Protein AF-A0A7R9Z4R5-F1 (afdb_monomer)

Organism: NCBI:txid2749911

Foldseek 3Di:
DDDDDDDDPPPPPPVPVVVVLLVVLVVLVQQLLQLLQLDLPSLVSNVVSLVVAADQLAWEQDPPRDTDGSVRVSVCCNPPANNQRKHKDWPDWDQDPVRKIKTWIFIDGVPDPTDIWIWIFDADPVGHTRYIYTDPPPPPPD

Mean predicted aligned error: 9.09 Å

Solvent-accessible surface area (backbone atoms only — not comparable to full-atom values): 8148 Å² total; per-residue (Å²): 141,85,86,83,87,84,84,78,83,77,77,80,78,65,70,69,58,54,59,52,54,51,52,50,51,56,47,52,52,52,59,42,43,54,29,35,64,37,44,90,68,26,57,69,57,31,52,59,40,43,69,68,44,44,32,86,79,19,35,35,45,42,90,91,76,44,78,37,42,44,73,59,46,54,49,47,43,46,70,61,34,41,71,53,29,21,29,46,42,81,75,46,77,44,82,51,98,80,78,30,37,40,37,31,35,37,37,29,42,80,94,54,96,50,50,80,48,40,36,39,36,36,59,42,98,89,68,23,36,32,35,38,36,67,53,72,84,68,75,85,72,127

Secondary structure (DSSP, 8-state):
-------------THHHHHHHHHHHHHHHHHHHTT-BS-TTHHHHHHHHHHHHEEEEEEEEETTTEEEEHHHHHHHIIIIIGGGT-EEEEEEEEE-TTS-EEEEEEEE-TTS--EEEEEEEEE-TTSSEEEEEE--------

pLDDT: mean 84.25, std 19.23, range [33.25, 98.25]

Radius of gyration: 19.99 Å; Cα contacts (8 Å, |Δi|>4): 211; chains: 1; bounding box: 41×31×79 Å

Sequence (142 aa):
PAYINVSSSTKVSNTSVESSAEQIRAKQITEYLATLDGSPDAFEKYEVQAYRLLHPDLVVESEGGKEIRLDAFITLVRENYIANGCIAEVQAIQHNQDDTITVTIKNYLPGEEGDVTRQLIHFADDGRIVRVEGEDTSNKHK

Structure (mmCIF, N/CA/C/O backbone):
data_AF-A0A7R9Z4R5-F1
#
_entry.id   AF-A0A7R9Z4R5-F1
#
loop_
_atom_site.group_PDB
_atom_site.id
_atom_site.type_symbol
_atom_site.label_atom_id
_atom_site.label_alt_id
_atom_site.label_comp_id
_atom_site.label_asym_id
_atom_site.label_entity_id
_atom_site.label_seq_id
_atom_site.pdbx_PDB_ins_code
_atom_site.Cartn_x
_atom_site.Cartn_y
_atom_site.Cartn_z
_atom_site.occupancy
_atom_site.B_iso_or_equiv
_atom_site.auth_seq_id
_atom_site.auth_comp_id
_atom_site.auth_asym_id
_atom_site.auth_atom_id
_atom_site.pdbx_PDB_model_num
ATOM 1 N N . PRO A 1 1 ? -24.268 17.119 61.632 1.00 44.44 1 PRO A N 1
ATOM 2 C CA . PRO A 1 1 ? -24.405 16.301 60.404 1.00 44.44 1 PRO A CA 1
ATOM 3 C C . PRO A 1 1 ? -23.874 17.066 59.182 1.00 44.44 1 PRO A C 1
ATOM 5 O O . PRO A 1 1 ? -24.503 18.020 58.738 1.00 44.44 1 PRO A O 1
ATOM 8 N N . ALA A 1 2 ? -22.684 16.699 58.704 1.00 37.28 2 ALA A N 1
ATOM 9 C CA . ALA A 1 2 ? -22.090 17.264 57.495 1.00 37.28 2 ALA A CA 1
ATOM 10 C C . ALA A 1 2 ? -22.431 16.360 56.301 1.00 37.28 2 ALA A C 1
ATOM 12 O O . ALA A 1 2 ? -22.153 15.163 56.341 1.00 37.28 2 ALA A O 1
ATOM 13 N N . TYR A 1 3 ? -23.059 16.923 55.269 1.00 40.47 3 TYR A N 1
ATOM 14 C CA . TYR A 1 3 ? -23.284 16.249 53.992 1.00 40.47 3 TYR A CA 1
ATOM 15 C C . TYR A 1 3 ? -22.032 16.406 53.128 1.00 40.47 3 TYR A C 1
ATOM 17 O O . TYR A 1 3 ? -21.650 17.527 52.798 1.00 40.47 3 TYR A O 1
ATOM 25 N N . ILE A 1 4 ? -21.404 15.292 52.752 1.00 41.41 4 ILE A N 1
ATOM 26 C CA . ILE A 1 4 ? -20.372 15.271 51.714 1.00 41.41 4 ILE A CA 1
ATOM 27 C C . ILE A 1 4 ? -21.075 14.931 50.401 1.00 41.41 4 ILE A C 1
ATOM 29 O O . ILE A 1 4 ? -21.569 13.821 50.222 1.00 41.41 4 ILE A O 1
ATOM 33 N N . ASN A 1 5 ? -21.141 15.907 49.498 1.00 43.41 5 ASN A N 1
ATOM 34 C CA . ASN A 1 5 ? -21.508 15.685 48.107 1.00 43.41 5 ASN A CA 1
ATOM 35 C C . ASN A 1 5 ? -20.235 15.302 47.343 1.00 43.41 5 ASN A C 1
ATOM 37 O O . ASN A 1 5 ? -19.365 16.144 47.130 1.00 43.41 5 ASN A O 1
ATOM 41 N N . VAL A 1 6 ? -20.116 14.032 46.962 1.00 41.12 6 VAL A N 1
ATOM 42 C CA . VAL A 1 6 ? -19.106 13.553 46.011 1.00 41.12 6 VAL A CA 1
ATOM 43 C C . VAL A 1 6 ? -19.838 13.078 44.766 1.00 41.12 6 VAL A C 1
ATOM 45 O O . VAL A 1 6 ? -20.276 11.938 44.668 1.00 41.12 6 VAL A O 1
ATOM 48 N N . SER A 1 7 ? -19.986 13.986 43.809 1.00 50.41 7 SER A N 1
ATOM 49 C CA . SER A 1 7 ? -20.208 13.650 42.407 1.00 50.41 7 SER A CA 1
ATOM 50 C C . SER A 1 7 ? -19.071 14.270 41.613 1.00 50.41 7 SER A C 1
ATOM 52 O O . SER A 1 7 ? -19.137 15.417 41.183 1.00 50.41 7 SER A O 1
ATOM 54 N N . SER A 1 8 ? -17.997 13.504 41.457 1.00 41.44 8 SER A N 1
ATOM 55 C CA . SER A 1 8 ? -16.948 13.789 40.485 1.00 41.44 8 SER A CA 1
ATOM 56 C C . SER A 1 8 ? -17.019 12.705 39.418 1.00 41.44 8 SER A C 1
ATOM 58 O O . SER A 1 8 ? -16.317 11.702 39.479 1.00 41.44 8 SER A O 1
ATOM 60 N N . SER A 1 9 ? -17.912 12.892 38.444 1.00 47.59 9 SER A N 1
ATOM 61 C CA . SER A 1 9 ? -17.791 12.211 37.156 1.00 47.59 9 SER A CA 1
ATOM 62 C C . SER A 1 9 ? -16.620 12.842 36.418 1.00 47.59 9 SER A C 1
ATOM 64 O O . SER A 1 9 ? -16.772 13.839 35.713 1.00 47.59 9 SER A O 1
ATOM 66 N N . THR A 1 10 ? -15.433 12.277 36.605 1.00 43.34 10 THR A N 1
ATOM 67 C CA . THR A 1 10 ? -14.283 12.587 35.762 1.00 43.34 10 THR A CA 1
ATOM 68 C C . THR A 1 10 ? -14.560 11.997 34.385 1.00 43.34 10 THR A C 1
ATOM 70 O O . THR A 1 10 ? -14.417 10.798 34.160 1.00 43.34 10 THR A O 1
ATOM 73 N N . LYS A 1 11 ? -15.014 12.846 33.463 1.00 44.62 11 LYS A N 1
ATOM 74 C CA . LYS A 1 11 ? -15.038 12.547 32.035 1.00 44.62 11 LYS A CA 1
ATOM 75 C C . LYS A 1 11 ? -13.573 12.503 31.592 1.00 44.62 11 LYS A C 1
ATOM 77 O O . LYS A 1 11 ? -12.948 13.546 31.428 1.00 44.62 11 LYS A O 1
ATOM 82 N N . VAL A 1 12 ? -12.995 11.306 31.526 1.00 45.56 12 VAL A N 1
ATOM 83 C CA . VAL A 1 12 ? -11.642 11.116 30.995 1.00 45.56 12 VAL A CA 1
ATOM 84 C C . VAL A 1 12 ? -11.720 11.399 29.499 1.00 45.56 12 VAL A C 1
ATOM 86 O O . VAL A 1 12 ? -12.383 10.682 28.755 1.00 45.56 12 VAL A O 1
ATOM 89 N N . SER A 1 13 ? -11.120 12.507 29.076 1.00 44.69 13 SER A N 1
ATOM 90 C CA . SER A 1 13 ? -11.002 12.873 27.669 1.00 44.69 13 SER A CA 1
ATOM 91 C C . SER A 1 13 ? -10.063 11.884 26.968 1.00 44.69 13 SER A C 1
ATOM 93 O O . SER A 1 13 ? -8.858 11.906 27.204 1.00 44.69 13 SER A O 1
ATOM 95 N N . ASN A 1 14 ? -10.616 11.031 26.101 1.00 49.50 14 ASN A N 1
ATOM 96 C CA . ASN A 1 14 ? -9.900 10.020 25.303 1.00 49.50 14 ASN A CA 1
ATOM 97 C C . ASN A 1 14 ? -8.993 10.595 24.192 1.00 49.50 14 ASN A C 1
ATOM 99 O O . ASN A 1 14 ? -8.277 9.856 23.524 1.00 49.50 14 ASN A O 1
ATOM 103 N N . THR A 1 15 ? -8.967 11.916 24.024 1.00 50.03 15 THR A N 1
ATOM 104 C CA . THR A 1 15 ? -8.377 12.613 22.870 1.00 50.03 15 THR A CA 1
ATOM 105 C C . THR A 1 15 ? -6.854 12.439 22.724 1.00 50.03 15 THR A C 1
ATOM 107 O O . THR A 1 15 ? -6.308 12.652 21.647 1.00 50.03 15 THR A O 1
ATOM 110 N N . SER A 1 16 ? -6.130 12.067 23.787 1.00 50.59 16 SER A N 1
ATOM 111 C CA . SER A 1 16 ? -4.664 11.886 23.726 1.00 50.59 16 SER A CA 1
ATOM 112 C C . SER A 1 16 ? -4.216 10.539 23.152 1.00 50.59 16 SER A C 1
ATOM 114 O O . SER A 1 16 ? -3.122 10.461 22.601 1.00 50.59 16 SER A O 1
ATOM 116 N N . VAL A 1 17 ? -5.024 9.481 23.274 1.00 57.16 17 VAL A N 1
ATOM 117 C CA . VAL A 1 17 ? -4.635 8.135 22.815 1.00 57.16 17 VAL A CA 1
ATOM 118 C C . VAL A 1 17 ? -4.914 7.973 21.321 1.00 57.16 17 VAL A C 1
ATOM 120 O O . VAL A 1 17 ? -4.047 7.483 20.598 1.00 57.16 17 VAL A O 1
ATOM 123 N N . GLU A 1 18 ? -6.061 8.471 20.852 1.00 58.41 18 GLU A N 1
ATOM 124 C CA . GLU A 1 18 ? -6.458 8.492 19.433 1.00 58.41 18 GLU A CA 1
ATOM 125 C C . GLU A 1 18 ? -5.390 9.179 18.565 1.00 58.41 18 GLU A C 1
ATOM 127 O O . GLU A 1 18 ? -4.837 8.548 17.668 1.00 58.41 18 GLU A O 1
ATOM 132 N N . SER A 1 19 ? -4.956 10.385 18.952 1.00 65.31 19 SER A N 1
ATOM 133 C CA . SER A 1 19 ? -3.884 11.140 18.275 1.00 65.31 19 SER A CA 1
ATOM 134 C C . SER A 1 19 ? -2.570 10.353 18.128 1.00 65.31 19 SER A C 1
ATOM 136 O O . SER A 1 19 ? -1.875 10.468 17.117 1.00 65.31 19 SER A O 1
ATOM 138 N N . SER A 1 20 ? -2.219 9.520 19.114 1.00 79.50 20 SER A N 1
ATOM 139 C CA . SER A 1 20 ? -0.999 8.704 19.055 1.00 79.50 20 SER A CA 1
ATOM 140 C C . SER A 1 20 ? -1.136 7.483 18.144 1.00 79.50 20 SER A C 1
ATOM 142 O O . SER A 1 20 ? -0.212 7.177 17.391 1.00 79.50 20 SER A O 1
ATOM 144 N N . ALA A 1 21 ? -2.286 6.807 18.171 1.00 81.06 21 ALA A N 1
ATOM 145 C CA . ALA A 1 21 ? -2.557 5.651 17.325 1.00 81.06 21 ALA A CA 1
ATOM 146 C C . ALA A 1 21 ? -2.657 6.059 15.848 1.00 81.06 21 ALA A C 1
ATOM 148 O O . ALA A 1 21 ? -2.095 5.392 14.981 1.00 81.06 21 ALA A O 1
ATOM 149 N N . GLU A 1 22 ? -3.301 7.193 15.575 1.00 84.38 22 GLU A N 1
ATOM 150 C CA . GLU A 1 22 ? -3.390 7.805 14.250 1.00 84.38 22 GLU A CA 1
ATOM 151 C C . GLU A 1 22 ? -2.003 8.101 13.668 1.00 84.38 22 GLU A C 1
ATOM 153 O O . GLU A 1 22 ? -1.680 7.649 12.568 1.00 84.38 22 GLU A O 1
ATOM 158 N N . GLN A 1 23 ? -1.135 8.763 14.441 1.00 86.81 23 GLN A N 1
ATOM 159 C CA . GLN A 1 23 ? 0.241 9.053 14.026 1.00 86.81 23 GLN A CA 1
ATOM 160 C C . GLN A 1 23 ? 1.059 7.781 13.773 1.00 86.81 23 GLN A C 1
ATOM 162 O O . GLN A 1 23 ? 1.840 7.728 12.821 1.00 86.81 23 GLN A O 1
ATOM 167 N N . ILE A 1 24 ? 0.882 6.746 14.602 1.00 90.00 24 ILE A N 1
ATOM 168 C CA . ILE A 1 24 ? 1.547 5.451 14.412 1.00 90.00 24 ILE A CA 1
ATOM 169 C C . ILE A 1 24 ? 1.089 4.804 13.102 1.00 90.00 24 ILE A C 1
ATOM 171 O O . ILE A 1 24 ? 1.941 4.395 12.314 1.00 90.00 24 ILE A O 1
ATOM 175 N N . ARG A 1 25 ? -0.223 4.760 12.834 1.00 90.44 25 ARG A N 1
ATOM 176 C CA . ARG A 1 25 ? -0.776 4.184 11.597 1.00 90.44 25 ARG A CA 1
ATOM 177 C C . ARG A 1 25 ? -0.287 4.938 10.362 1.00 90.44 25 ARG A C 1
ATOM 179 O O . ARG A 1 25 ? 0.210 4.316 9.427 1.00 90.44 25 ARG A O 1
ATOM 186 N N . ALA A 1 26 ? -0.347 6.270 10.377 1.00 91.88 26 ALA A N 1
ATOM 187 C CA . ALA A 1 26 ? 0.129 7.105 9.274 1.00 91.88 26 ALA A CA 1
ATOM 188 C C . ALA A 1 26 ? 1.622 6.883 8.985 1.00 91.88 26 ALA A C 1
ATOM 190 O O . ALA A 1 26 ? 2.032 6.745 7.828 1.00 91.88 26 ALA A O 1
ATOM 191 N N . 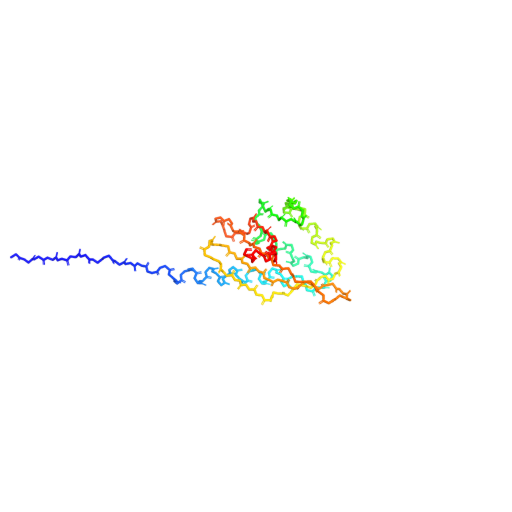LYS A 1 27 ? 2.439 6.781 10.040 1.00 93.31 27 LYS A N 1
ATOM 192 C CA . LYS A 1 27 ? 3.862 6.466 9.917 1.00 93.31 27 LYS A CA 1
ATOM 193 C C . LYS A 1 27 ? 4.086 5.072 9.327 1.00 93.31 27 LYS A C 1
ATOM 195 O O . LYS A 1 27 ? 4.881 4.943 8.405 1.00 93.31 27 LYS A O 1
ATOM 200 N N . GLN A 1 28 ? 3.378 4.053 9.813 1.00 93.94 28 GLN A N 1
ATOM 201 C CA . GLN A 1 2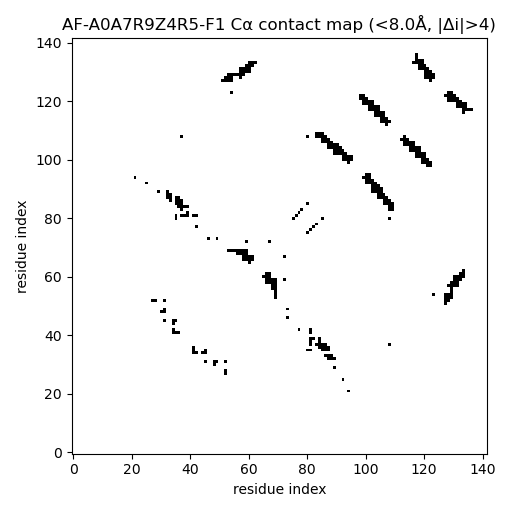8 ? 3.504 2.679 9.312 1.00 93.94 28 GLN A CA 1
ATOM 202 C C . GLN A 1 28 ? 3.121 2.564 7.834 1.00 93.94 28 GLN A C 1
ATOM 204 O O . GLN A 1 28 ? 3.831 1.917 7.072 1.00 93.94 28 GLN A O 1
ATOM 209 N N . ILE A 1 29 ? 2.038 3.226 7.420 1.00 95.75 29 ILE A N 1
ATOM 210 C CA . ILE A 1 29 ? 1.619 3.298 6.014 1.00 95.75 29 ILE A CA 1
ATOM 211 C C . ILE A 1 29 ? 2.703 3.967 5.164 1.00 95.75 29 ILE A C 1
ATOM 213 O O . ILE A 1 29 ? 3.047 3.464 4.098 1.00 95.75 29 ILE A O 1
ATOM 217 N N . THR A 1 30 ? 3.268 5.076 5.645 1.00 95.56 30 THR A N 1
ATOM 218 C CA . THR A 1 30 ? 4.335 5.795 4.935 1.00 95.56 30 THR A CA 1
ATOM 219 C C . THR A 1 30 ? 5.588 4.932 4.787 1.00 95.56 30 THR A C 1
ATOM 221 O O . THR A 1 30 ? 6.145 4.851 3.698 1.00 95.56 30 THR A O 1
ATOM 224 N N . GLU A 1 31 ? 6.016 4.251 5.854 1.00 94.81 31 GLU A N 1
ATOM 225 C CA . GLU A 1 31 ? 7.164 3.333 5.833 1.00 94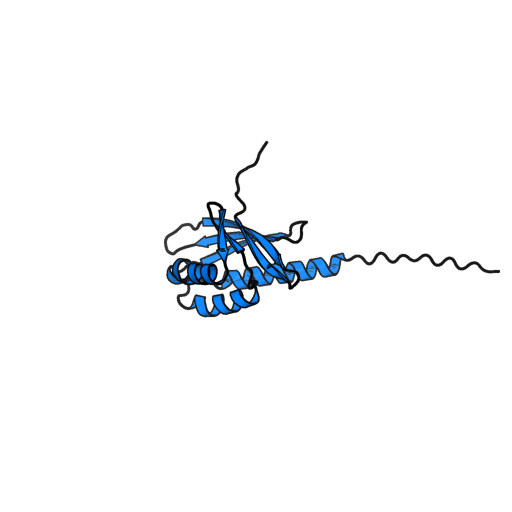.81 31 GLU A CA 1
ATOM 226 C C . GLU A 1 31 ? 6.933 2.140 4.898 1.00 94.81 31 GLU A C 1
ATOM 228 O O . GLU A 1 31 ? 7.850 1.734 4.189 1.00 94.81 31 GLU A O 1
ATOM 233 N N . TYR A 1 32 ? 5.714 1.597 4.874 1.00 96.38 32 TYR A N 1
ATOM 234 C CA . TYR A 1 32 ? 5.322 0.526 3.964 1.00 96.38 32 TYR A CA 1
ATOM 235 C C . TYR A 1 32 ? 5.375 0.977 2.498 1.00 96.38 32 TYR A C 1
ATOM 237 O O . TYR A 1 32 ? 6.027 0.322 1.688 1.00 96.38 32 TYR A O 1
ATOM 245 N N . LEU A 1 33 ? 4.765 2.114 2.152 1.00 96.38 33 LEU A N 1
ATOM 246 C CA . LEU A 1 33 ? 4.759 2.621 0.775 1.00 96.38 33 LEU A CA 1
ATOM 247 C C . LEU A 1 33 ? 6.148 3.062 0.305 1.00 96.38 33 LEU A C 1
ATOM 249 O O . LEU A 1 33 ? 6.488 2.848 -0.852 1.00 96.38 33 LEU A O 1
ATOM 253 N N . ALA A 1 34 ? 6.988 3.574 1.209 1.00 95.81 34 ALA A N 1
ATOM 254 C CA . ALA A 1 34 ? 8.372 3.939 0.909 1.00 95.81 34 ALA A CA 1
ATOM 255 C C . ALA A 1 34 ? 9.261 2.744 0.515 1.00 95.81 34 ALA A C 1
ATOM 257 O O . ALA A 1 34 ? 10.374 2.953 0.040 1.00 95.81 34 ALA A O 1
ATOM 258 N N . THR A 1 35 ? 8.804 1.499 0.702 1.00 96.81 35 THR A N 1
ATOM 259 C CA . THR A 1 35 ? 9.516 0.323 0.175 1.00 96.81 35 THR A CA 1
ATOM 260 C C . THR A 1 35 ? 9.405 0.195 -1.344 1.00 96.81 35 THR A C 1
ATOM 262 O O . THR A 1 35 ? 10.246 -0.460 -1.949 1.00 96.81 35 THR A O 1
ATOM 265 N N . LEU A 1 36 ? 8.412 0.838 -1.968 1.00 96.00 36 LEU A N 1
ATOM 266 C CA . LEU A 1 36 ? 8.303 0.981 -3.418 1.00 96.00 36 LEU A CA 1
ATOM 267 C C . LEU A 1 36 ? 9.118 2.209 -3.844 1.00 96.00 36 LEU A C 1
ATOM 269 O O . LEU A 1 36 ? 8.573 3.289 -4.057 1.00 96.00 36 LEU A O 1
ATOM 273 N N . ASP A 1 37 ? 10.439 2.055 -3.905 1.00 94.94 37 ASP A N 1
ATOM 274 C CA . ASP A 1 37 ? 11.411 3.127 -4.178 1.00 94.94 37 ASP A CA 1
ATOM 275 C C . ASP A 1 37 ? 12.035 3.045 -5.586 1.00 94.94 37 ASP A C 1
ATOM 277 O O . ASP A 1 37 ? 12.991 3.758 -5.898 1.00 94.94 37 ASP A O 1
ATOM 281 N N . GLY A 1 38 ? 11.505 2.169 -6.443 1.00 93.94 38 GLY A N 1
ATOM 282 C CA . GLY A 1 38 ? 12.018 1.905 -7.787 1.00 93.94 38 GLY A CA 1
ATOM 283 C C . GLY A 1 38 ? 13.283 1.041 -7.834 1.00 93.94 38 GLY A C 1
ATOM 284 O O . GLY A 1 38 ? 13.795 0.780 -8.925 1.00 93.94 38 GLY A O 1
ATOM 285 N N . SER A 1 39 ? 13.798 0.579 -6.689 1.00 94.19 39 SER A N 1
ATOM 286 C CA . SER A 1 39 ? 14.965 -0.304 -6.645 1.00 94.19 39 SER A CA 1
ATOM 287 C C . SER A 1 39 ? 14.614 -1.751 -7.036 1.00 94.19 39 SER A C 1
ATOM 289 O O . SER A 1 39 ? 13.520 -2.240 -6.739 1.00 94.19 39 SER A O 1
ATOM 291 N N . PRO A 1 40 ? 15.535 -2.488 -7.687 1.00 89.25 40 PRO A N 1
ATOM 292 C CA . PRO A 1 40 ? 15.304 -3.884 -8.071 1.00 89.25 40 PRO A CA 1
ATOM 293 C C . PRO A 1 40 ? 15.247 -4.845 -6.869 1.00 89.25 40 PRO A C 1
ATOM 295 O O . PRO A 1 40 ? 14.716 -5.947 -6.992 1.00 89.25 40 PRO A O 1
ATOM 298 N N . ASP A 1 41 ? 15.786 -4.447 -5.714 1.00 91.19 41 ASP A N 1
ATOM 299 C CA . ASP A 1 41 ? 15.775 -5.188 -4.445 1.00 91.19 41 ASP A CA 1
ATOM 300 C C . ASP A 1 41 ? 14.623 -4.781 -3.506 1.00 91.19 41 ASP A C 1
ATOM 302 O O . ASP A 1 41 ? 14.513 -5.310 -2.398 1.00 91.19 41 ASP A O 1
ATOM 306 N N . ALA A 1 42 ? 13.727 -3.887 -3.940 1.00 93.88 42 ALA A N 1
ATOM 307 C CA . ALA A 1 42 ? 12.603 -3.389 -3.145 1.00 93.88 42 ALA A CA 1
ATOM 308 C C . ALA A 1 42 ? 11.726 -4.501 -2.541 1.00 93.88 42 ALA A C 1
ATOM 310 O O . ALA A 1 42 ? 11.184 -4.330 -1.448 1.00 93.88 42 ALA A O 1
ATOM 311 N N . PHE A 1 43 ? 11.612 -5.659 -3.207 1.00 95.44 43 PHE A N 1
ATOM 312 C CA . PHE A 1 43 ? 10.720 -6.735 -2.766 1.00 95.44 43 PHE A CA 1
ATOM 313 C C . PHE A 1 43 ? 11.069 -7.297 -1.385 1.00 95.44 43 PHE A C 1
ATOM 315 O O . PHE A 1 43 ? 10.158 -7.552 -0.605 1.00 95.44 43 PHE A O 1
ATOM 322 N N . GLU A 1 44 ? 12.352 -7.429 -1.036 1.00 94.06 44 GLU A N 1
ATOM 323 C CA . GLU A 1 44 ? 12.748 -7.957 0.279 1.00 94.06 44 GLU A CA 1
ATOM 324 C C . GLU A 1 44 ? 12.280 -7.032 1.416 1.00 94.06 44 GLU A C 1
ATOM 326 O O . GLU A 1 44 ? 11.768 -7.485 2.440 1.00 94.06 44 GLU A O 1
ATOM 331 N N . LYS A 1 45 ? 12.383 -5.712 1.212 1.00 94.62 45 LYS A N 1
ATOM 332 C CA . LYS A 1 45 ? 11.913 -4.701 2.173 1.00 94.62 45 LYS A CA 1
ATOM 333 C C . LYS A 1 45 ? 10.386 -4.647 2.204 1.00 94.62 45 LYS A C 1
ATOM 335 O O . LYS A 1 45 ? 9.796 -4.585 3.285 1.00 94.62 45 LYS A O 1
ATOM 340 N N . TYR A 1 46 ?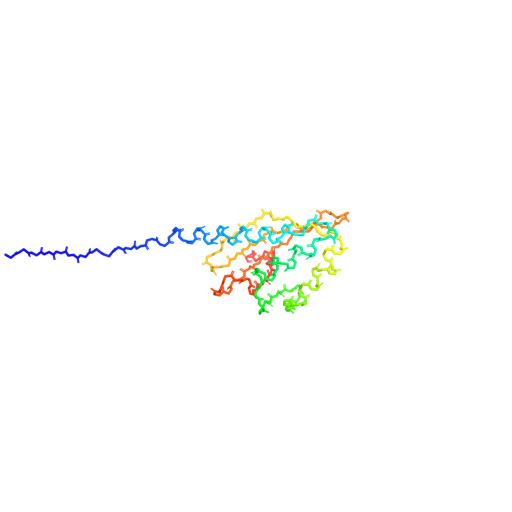 9.764 -4.678 1.026 1.00 96.44 46 TYR A N 1
ATOM 341 C CA . TYR A 1 46 ? 8.316 -4.637 0.858 1.00 96.44 46 TYR A CA 1
ATOM 342 C C . TYR A 1 46 ? 7.644 -5.818 1.553 1.00 96.44 46 TYR A C 1
ATOM 344 O O . TYR A 1 46 ? 6.746 -5.610 2.361 1.00 96.44 46 TYR A O 1
ATOM 352 N N . GLU A 1 47 ? 8.100 -7.045 1.297 1.00 95.62 47 GLU A N 1
ATOM 353 C CA . GLU A 1 47 ? 7.482 -8.265 1.817 1.00 95.62 47 GLU A CA 1
ATOM 354 C C . GLU A 1 47 ? 7.447 -8.270 3.354 1.00 95.62 47 GLU A C 1
ATOM 356 O O . GLU A 1 47 ? 6.406 -8.534 3.960 1.00 95.62 47 GLU A O 1
ATOM 361 N N . VAL A 1 48 ? 8.550 -7.873 3.997 1.00 94.94 48 VAL A N 1
ATOM 362 C CA . VAL A 1 48 ? 8.637 -7.773 5.462 1.00 94.94 48 VAL A CA 1
ATOM 363 C C . VAL A 1 48 ? 7.648 -6.747 6.023 1.00 94.94 48 VAL A C 1
ATOM 365 O O . VAL A 1 48 ? 6.980 -7.019 7.025 1.00 94.94 48 VAL A O 1
ATOM 368 N N . GLN A 1 49 ? 7.528 -5.571 5.397 1.00 95.06 49 GLN A N 1
ATOM 369 C CA . GLN A 1 49 ? 6.565 -4.556 5.842 1.00 95.06 49 GLN A CA 1
ATOM 370 C C . GLN A 1 49 ? 5.122 -4.976 5.551 1.00 95.06 49 GLN A C 1
ATOM 372 O O . GLN A 1 49 ? 4.241 -4.751 6.381 1.00 95.06 49 GLN A O 1
ATOM 377 N N . ALA A 1 50 ? 4.885 -5.637 4.420 1.00 95.56 50 ALA A N 1
ATOM 378 C CA . ALA A 1 50 ? 3.573 -6.109 4.018 1.00 95.56 50 ALA A CA 1
ATOM 379 C C . ALA A 1 50 ? 3.025 -7.129 5.024 1.00 95.56 50 ALA A C 1
ATOM 381 O O . ALA A 1 50 ? 1.939 -6.926 5.553 1.00 95.56 50 ALA A O 1
ATOM 382 N N . TYR A 1 51 ? 3.786 -8.161 5.399 1.00 95.38 51 TYR A N 1
ATOM 383 C CA . TYR A 1 51 ? 3.321 -9.143 6.394 1.00 95.3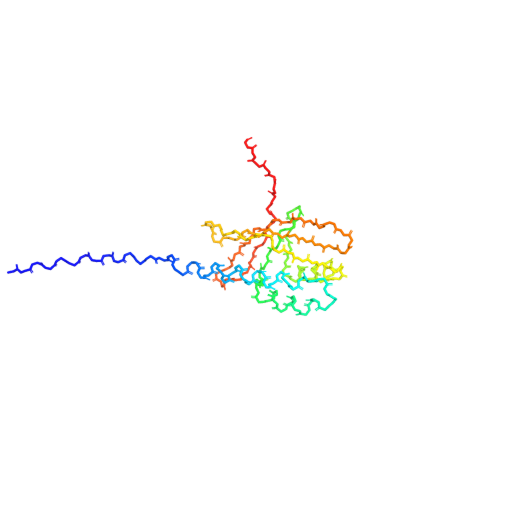8 51 TYR A CA 1
ATOM 384 C C . TYR A 1 51 ? 3.185 -8.581 7.814 1.00 95.38 51 TYR A C 1
ATOM 386 O O . TYR A 1 51 ? 2.487 -9.159 8.651 1.00 95.38 51 TYR A O 1
ATOM 394 N N . ARG A 1 52 ? 3.838 -7.452 8.104 1.00 94.81 52 ARG A N 1
ATOM 395 C CA . ARG A 1 52 ? 3.665 -6.735 9.369 1.00 94.81 52 ARG A CA 1
ATOM 396 C C . ARG A 1 52 ? 2.375 -5.913 9.389 1.00 94.81 52 ARG A C 1
ATOM 398 O O . ARG A 1 52 ? 1.716 -5.866 10.426 1.00 94.81 52 ARG A O 1
ATOM 405 N N . LEU A 1 53 ? 2.057 -5.236 8.288 1.00 96.75 53 LEU A N 1
ATOM 406 C CA . LEU A 1 53 ? 0.982 -4.244 8.224 1.00 96.75 53 LEU A CA 1
ATOM 407 C C . LEU A 1 53 ? -0.342 -4.817 7.700 1.00 96.75 53 LEU A C 1
ATOM 409 O O . LEU A 1 53 ? -1.404 -4.350 8.103 1.00 96.75 53 LEU A O 1
ATOM 413 N N . LEU A 1 54 ? -0.291 -5.816 6.822 1.00 97.94 54 LEU A N 1
ATOM 414 C CA . LEU A 1 54 ? -1.453 -6.410 6.171 1.00 97.94 54 LEU A CA 1
ATOM 415 C C . LEU A 1 54 ? -1.957 -7.626 6.959 1.00 97.94 54 LEU A C 1
ATOM 417 O O . LEU A 1 54 ? -1.189 -8.485 7.398 1.00 97.94 54 LEU A O 1
ATOM 421 N N . HIS A 1 55 ? -3.270 -7.699 7.149 1.00 98.19 55 HIS A N 1
ATOM 422 C CA . HIS A 1 55 ? -3.931 -8.817 7.809 1.00 98.19 55 HIS A CA 1
ATOM 423 C C . HIS A 1 55 ? -3.971 -10.047 6.871 1.00 98.19 55 HIS A C 1
ATOM 425 O O . HIS A 1 55 ? -4.136 -9.874 5.664 1.00 98.19 55 HIS A O 1
ATOM 431 N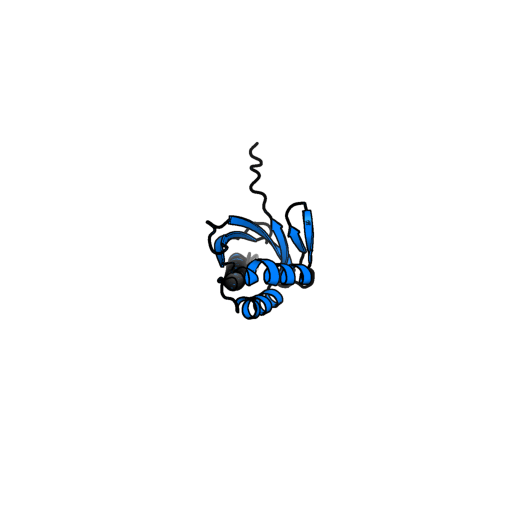 N . PRO A 1 56 ? -3.886 -11.295 7.375 1.00 97.44 56 PRO A N 1
ATOM 432 C CA . PRO A 1 56 ? -4.017 -12.504 6.551 1.00 97.44 56 PRO A CA 1
ATOM 433 C C . PRO A 1 56 ? -5.318 -12.563 5.739 1.00 97.44 56 PRO A C 1
ATOM 435 O O . PRO A 1 56 ? -5.329 -13.051 4.613 1.00 97.44 56 PRO A O 1
ATOM 438 N N . ASP A 1 57 ? -6.396 -12.001 6.290 1.00 97.75 57 ASP A N 1
ATOM 439 C CA . ASP A 1 57 ? -7.707 -11.913 5.631 1.00 97.75 57 ASP A CA 1
ATOM 440 C C . ASP A 1 57 ? -7.861 -10.689 4.712 1.00 97.75 57 ASP A C 1
ATOM 442 O O . ASP A 1 57 ? -8.987 -10.360 4.336 1.00 97.75 57 ASP A O 1
ATOM 446 N N . LEU A 1 58 ? -6.760 -10.011 4.356 1.00 98.25 58 LEU A N 1
ATOM 447 C CA . LEU A 1 58 ? -6.777 -8.818 3.509 1.00 98.25 58 LEU A CA 1
ATOM 448 C C . LEU A 1 58 ? -7.644 -9.015 2.261 1.00 98.25 58 LEU A C 1
ATOM 450 O O . LEU A 1 58 ? -7.513 -10.005 1.532 1.00 98.25 58 LEU A O 1
ATOM 454 N N . VAL A 1 59 ? -8.459 -7.999 1.988 1.00 97.38 59 VAL A N 1
ATOM 455 C CA . VAL A 1 59 ? -9.175 -7.810 0.730 1.00 97.38 59 VAL A CA 1
ATOM 456 C C . VAL A 1 59 ? -8.793 -6.467 0.125 1.00 97.38 59 VAL A C 1
ATOM 458 O O . VAL A 1 59 ? -9.014 -5.423 0.729 1.00 97.38 59 VAL A O 1
ATOM 461 N N . VAL A 1 60 ? -8.251 -6.483 -1.086 1.00 95.81 60 VAL A N 1
ATOM 462 C CA . VAL A 1 60 ? -8.045 -5.276 -1.891 1.00 95.81 60 VAL A CA 1
ATOM 463 C C . VAL A 1 60 ? -9.075 -5.270 -3.008 1.00 95.81 60 VAL A C 1
ATOM 465 O O . VAL A 1 60 ? -9.153 -6.228 -3.778 1.00 95.81 60 VAL A O 1
ATOM 468 N N . GLU A 1 61 ? -9.873 -4.214 -3.089 1.00 92.75 61 GLU A N 1
ATOM 469 C CA . GLU A 1 61 ? -10.819 -4.020 -4.180 1.00 92.75 61 GLU A CA 1
ATOM 470 C C . GLU A 1 61 ? -10.100 -3.374 -5.366 1.00 92.75 61 GLU A C 1
ATOM 472 O O . GLU A 1 61 ? -9.583 -2.261 -5.269 1.00 92.75 61 GLU A O 1
ATOM 477 N N . SER A 1 62 ? -10.023 -4.096 -6.483 1.00 80.25 62 SER A N 1
ATOM 478 C CA . SER A 1 62 ? -9.507 -3.554 -7.737 1.00 80.25 62 SER A CA 1
ATOM 479 C C . SER A 1 62 ? -10.618 -2.902 -8.552 1.00 80.25 62 SER A C 1
ATOM 481 O O . SER A 1 62 ? -11.808 -3.139 -8.325 1.00 80.25 62 SER A O 1
ATOM 483 N N . GLU A 1 63 ? -10.223 -2.178 -9.598 1.00 73.19 63 GLU A N 1
ATOM 484 C CA . GLU A 1 63 ? -11.156 -1.698 -10.616 1.00 73.19 63 GLU A CA 1
ATOM 485 C C . GLU A 1 63 ? -12.076 -2.831 -11.106 1.00 73.19 63 GLU A C 1
ATOM 487 O O . GLU A 1 63 ? -11.643 -3.970 -11.325 1.00 73.19 63 GLU A O 1
ATOM 492 N N . GLY A 1 64 ? -13.370 -2.525 -11.232 1.00 72.94 64 GLY A N 1
ATOM 493 C CA . GLY A 1 64 ? -14.401 -3.494 -11.611 1.00 72.94 64 GLY A CA 1
ATOM 494 C C . GLY A 1 64 ? -14.949 -4.353 -10.464 1.00 72.94 64 GLY A C 1
ATOM 495 O O . GLY A 1 64 ? -15.668 -5.314 -10.739 1.00 72.94 64 GLY A O 1
ATOM 496 N N . GLY A 1 65 ? -14.632 -4.030 -9.203 1.00 78.94 65 GLY A N 1
ATOM 497 C CA . GLY A 1 65 ? -15.197 -4.688 -8.017 1.00 78.94 65 GLY A CA 1
ATOM 498 C C . GLY A 1 65 ? -14.639 -6.090 -7.759 1.00 78.94 65 GLY A C 1
ATOM 499 O O . GLY A 1 65 ? -15.280 -6.913 -7.103 1.00 78.94 65 GLY A O 1
ATOM 500 N N . LYS A 1 66 ? -13.465 -6.407 -8.318 1.00 87.56 66 LYS A N 1
ATOM 501 C CA . LYS A 1 66 ? -12.799 -7.688 -8.076 1.00 87.56 66 LYS A CA 1
ATOM 502 C C . LYS A 1 66 ? -12.002 -7.614 -6.778 1.00 87.56 66 LYS A C 1
ATOM 504 O O . LYS A 1 66 ? -11.175 -6.730 -6.588 1.00 87.56 66 LYS A O 1
ATOM 509 N N . GLU A 1 67 ? -12.203 -8.607 -5.921 1.00 93.69 67 GLU A N 1
ATOM 510 C CA . GLU A 1 67 ? -11.432 -8.769 -4.692 1.00 93.69 67 GLU A CA 1
ATOM 511 C C . GLU A 1 67 ? -10.109 -9.503 -4.949 1.00 93.69 67 GLU A C 1
ATOM 513 O O . GLU A 1 67 ? -10.070 -10.571 -5.572 1.00 93.69 67 GLU A O 1
ATOM 518 N N . ILE A 1 68 ? -9.021 -8.954 -4.415 1.00 94.75 68 ILE A N 1
ATOM 519 C CA . ILE A 1 68 ? -7.686 -9.549 -4.410 1.00 94.75 68 ILE A CA 1
ATOM 520 C C . ILE A 1 68 ? -7.311 -9.866 -2.960 1.00 94.75 68 ILE A C 1
ATOM 522 O O . ILE A 1 68 ? -7.357 -9.000 -2.090 1.00 94.75 68 ILE A O 1
ATOM 526 N N . ARG A 1 69 ? -6.950 -11.125 -2.693 1.00 97.06 69 ARG A N 1
ATOM 527 C CA . ARG A 1 69 ? -6.491 -11.589 -1.371 1.00 97.06 69 ARG A CA 1
ATOM 528 C C . ARG A 1 69 ? -4.986 -11.387 -1.203 1.00 97.06 69 ARG A C 1
ATOM 530 O O . ARG A 1 69 ? -4.287 -11.250 -2.206 1.00 97.06 69 ARG A O 1
ATOM 537 N N . LEU A 1 70 ? -4.496 -11.422 0.040 1.00 95.88 70 LEU A N 1
ATOM 538 C CA . LEU A 1 70 ? -3.104 -11.112 0.402 1.00 95.88 70 LEU A CA 1
ATOM 539 C C . LEU A 1 70 ? -2.060 -11.721 -0.547 1.00 95.88 70 LEU A C 1
ATOM 541 O O . LEU A 1 70 ? -1.330 -10.974 -1.186 1.00 95.88 70 LEU A O 1
ATOM 545 N N . ASP A 1 71 ? -2.020 -13.045 -0.709 1.00 96.06 71 ASP A N 1
ATOM 546 C CA . ASP A 1 71 ? -0.989 -13.708 -1.527 1.00 96.06 71 ASP A CA 1
ATOM 547 C C . ASP A 1 71 ? -0.998 -13.242 -2.992 1.00 96.06 71 ASP A C 1
ATOM 549 O O . ASP A 1 71 ? 0.050 -13.003 -3.604 1.00 96.06 71 ASP A O 1
ATOM 553 N N . ALA A 1 72 ? -2.195 -13.068 -3.559 1.00 95.88 72 ALA A N 1
ATOM 554 C CA . ALA A 1 72 ? -2.366 -12.563 -4.916 1.00 95.88 72 ALA A CA 1
ATOM 555 C C . ALA A 1 72 ? -1.961 -11.086 -5.018 1.00 95.88 72 ALA A C 1
ATOM 557 O O . ALA A 1 72 ? -1.384 -10.680 -6.024 1.00 95.88 72 ALA A O 1
ATOM 558 N N . PHE A 1 73 ? -2.217 -10.296 -3.974 1.00 96.06 73 PHE A N 1
ATOM 559 C CA . PHE A 1 73 ? -1.816 -8.897 -3.897 1.00 96.06 73 PHE A CA 1
ATOM 560 C C . PHE A 1 73 ? -0.291 -8.745 -3.802 1.00 96.06 73 PHE A C 1
ATOM 562 O O . PHE A 1 73 ? 0.292 -7.985 -4.571 1.00 96.06 73 PHE A O 1
ATOM 569 N N . ILE A 1 74 ? 0.380 -9.522 -2.944 1.00 96.56 74 ILE A N 1
ATOM 570 C CA . ILE A 1 74 ? 1.850 -9.547 -2.852 1.00 96.56 74 ILE A CA 1
ATOM 571 C C . ILE A 1 74 ? 2.471 -9.951 -4.193 1.00 96.56 74 ILE A C 1
ATOM 573 O O . ILE A 1 74 ? 3.413 -9.308 -4.660 1.00 96.56 74 ILE A O 1
ATOM 577 N N . THR A 1 75 ? 1.913 -10.976 -4.844 1.00 96.38 75 THR A N 1
ATOM 578 C CA . THR A 1 75 ? 2.355 -11.424 -6.174 1.00 96.38 75 THR A CA 1
ATOM 579 C C . THR A 1 75 ? 2.196 -10.314 -7.213 1.00 96.38 75 THR A C 1
ATOM 581 O O . THR A 1 75 ? 3.131 -10.029 -7.959 1.00 96.38 75 THR A O 1
ATOM 584 N N . LEU A 1 76 ? 1.044 -9.637 -7.221 1.00 94.25 76 LEU A N 1
ATOM 585 C CA . LEU A 1 76 ? 0.764 -8.521 -8.119 1.00 94.25 76 LEU A CA 1
ATOM 586 C C . LEU A 1 76 ? 1.766 -7.377 -7.931 1.00 94.25 76 LEU A C 1
ATOM 588 O O . LEU A 1 76 ? 2.306 -6.893 -8.926 1.00 94.25 76 LEU A O 1
ATOM 592 N N . VAL A 1 77 ? 2.067 -6.989 -6.688 1.00 95.06 77 VAL A N 1
ATOM 593 C CA . VAL A 1 77 ? 3.038 -5.921 -6.406 1.00 95.06 77 VAL A CA 1
ATOM 594 C C . VAL A 1 77 ? 4.446 -6.316 -6.841 1.00 95.06 77 VAL A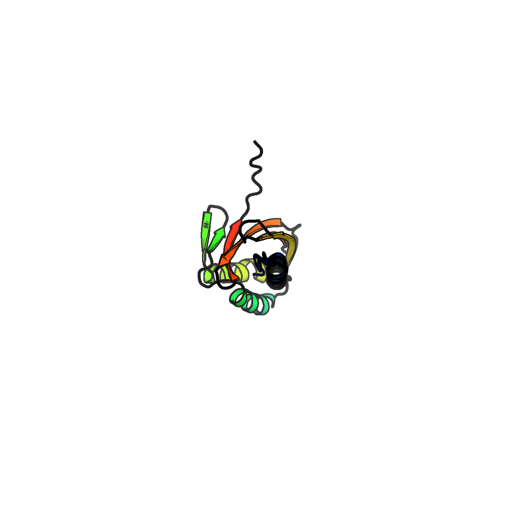 C 1
ATOM 596 O O . VAL A 1 77 ? 5.119 -5.533 -7.513 1.00 95.06 77 VAL A O 1
ATOM 599 N N . ARG A 1 78 ? 4.876 -7.547 -6.549 1.00 96.19 78 ARG A N 1
ATOM 600 C CA . ARG A 1 78 ? 6.182 -8.056 -6.983 1.00 96.19 78 ARG A CA 1
ATOM 601 C C . ARG A 1 78 ? 6.334 -8.023 -8.501 1.00 96.19 78 ARG A C 1
ATOM 603 O O . ARG A 1 78 ? 7.323 -7.505 -9.011 1.00 96.19 78 ARG A O 1
ATOM 610 N N . GLU A 1 79 ? 5.372 -8.603 -9.211 1.00 95.88 79 GLU A N 1
ATOM 611 C CA . GLU A 1 79 ? 5.499 -8.902 -10.640 1.00 95.88 79 GLU A CA 1
ATOM 612 C C . GLU A 1 79 ? 5.157 -7.718 -11.544 1.00 95.88 79 GLU A C 1
ATOM 614 O O . GLU A 1 79 ? 5.646 -7.670 -12.669 1.00 95.88 79 GLU A O 1
ATOM 619 N N . ASN A 1 80 ? 4.354 -6.759 -11.069 1.00 91.50 80 ASN A N 1
ATOM 620 C CA . ASN A 1 80 ? 3.871 -5.657 -11.907 1.00 91.50 80 ASN A CA 1
ATOM 621 C C . ASN A 1 80 ? 4.345 -4.281 -11.443 1.00 91.50 80 ASN A C 1
ATOM 623 O O . ASN A 1 80 ? 4.540 -3.412 -12.284 1.00 91.50 80 ASN A O 1
ATOM 627 N N . TYR A 1 81 ? 4.565 -4.065 -10.147 1.00 92.56 81 TYR A N 1
ATOM 628 C CA . TYR A 1 81 ? 4.997 -2.757 -9.648 1.00 92.56 81 TYR A CA 1
ATOM 629 C C . TYR A 1 81 ? 6.510 -2.745 -9.443 1.00 92.56 81 TYR A C 1
ATOM 631 O O . TYR A 1 81 ? 7.222 -1.998 -10.109 1.00 92.56 81 TYR A O 1
ATOM 639 N N . ILE A 1 82 ? 7.030 -3.629 -8.591 1.00 94.75 82 ILE A N 1
ATOM 640 C CA . ILE A 1 82 ? 8.462 -3.665 -8.264 1.00 94.75 82 ILE A CA 1
ATOM 641 C C . ILE A 1 82 ? 9.299 -4.073 -9.477 1.00 94.75 82 ILE A C 1
ATOM 643 O O . ILE A 1 82 ? 10.278 -3.401 -9.793 1.00 94.75 82 ILE A O 1
ATOM 647 N N . ALA A 1 83 ? 8.890 -5.113 -10.212 1.00 94.25 83 ALA A N 1
ATOM 648 C CA . ALA A 1 83 ? 9.598 -5.549 -11.419 1.00 94.25 83 ALA A CA 1
ATOM 649 C C . ALA A 1 83 ? 9.703 -4.457 -12.502 1.00 94.25 83 ALA A C 1
ATOM 651 O O . ALA A 1 83 ? 10.632 -4.488 -13.307 1.00 94.25 83 ALA A O 1
ATOM 652 N N . ASN A 1 84 ? 8.783 -3.487 -12.504 1.00 93.94 84 ASN A N 1
ATOM 653 C CA . ASN A 1 84 ? 8.781 -2.359 -13.434 1.00 93.94 84 ASN A CA 1
ATOM 654 C C . ASN A 1 84 ? 9.362 -1.074 -12.823 1.00 93.94 84 ASN A C 1
ATOM 656 O O . ASN A 1 84 ? 9.270 -0.024 -13.446 1.00 93.94 84 ASN A O 1
ATOM 660 N N . GLY A 1 85 ? 9.979 -1.130 -11.638 1.00 94.81 85 GLY A N 1
ATOM 661 C CA . GLY A 1 85 ? 10.626 0.029 -11.018 1.00 94.81 85 GLY A CA 1
ATOM 662 C C . GLY A 1 85 ? 9.644 1.066 -10.472 1.00 94.81 85 GLY A C 1
ATOM 663 O O . GLY A 1 85 ? 9.920 2.262 -10.550 1.00 94.81 85 GLY A O 1
ATOM 664 N N . CYS A 1 86 ? 8.502 0.625 -9.937 1.00 95.25 86 CYS A N 1
ATOM 665 C CA . CYS A 1 86 ? 7.510 1.523 -9.356 1.00 95.25 86 CYS A CA 1
ATOM 666 C C . CYS A 1 86 ? 8.061 2.310 -8.162 1.00 95.25 86 CYS A C 1
ATOM 668 O O . CYS A 1 86 ? 8.633 1.730 -7.236 1.00 95.25 86 CYS A O 1
ATOM 670 N N . ILE A 1 87 ? 7.791 3.615 -8.158 1.00 95.81 87 ILE A N 1
ATOM 671 C CA . ILE A 1 87 ? 8.008 4.515 -7.023 1.00 95.81 87 ILE A CA 1
ATOM 672 C C . ILE A 1 87 ? 6.643 4.951 -6.495 1.00 95.81 87 ILE A C 1
ATOM 674 O O . ILE A 1 87 ? 5.812 5.411 -7.276 1.00 95.81 87 ILE A O 1
ATOM 678 N N . ALA A 1 88 ? 6.403 4.832 -5.191 1.00 95.62 88 ALA A N 1
ATOM 679 C CA . ALA A 1 88 ? 5.191 5.334 -4.550 1.00 95.62 88 ALA A CA 1
ATOM 680 C C . ALA A 1 88 ? 5.506 6.537 -3.651 1.00 95.62 88 ALA A C 1
ATOM 682 O O . ALA A 1 88 ? 6.330 6.460 -2.741 1.00 95.62 88 ALA A O 1
ATOM 683 N N . GLU A 1 89 ? 4.806 7.649 -3.867 1.00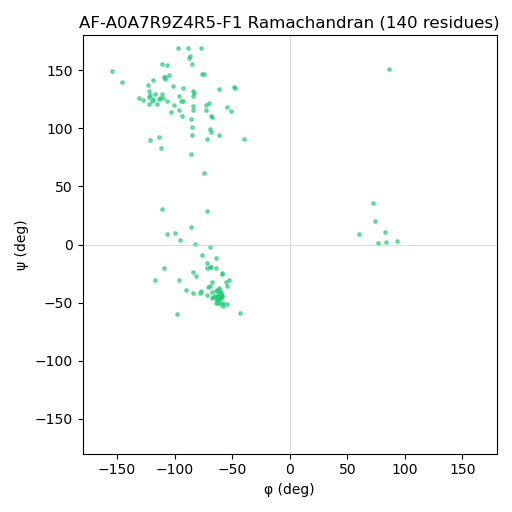 94.69 89 GLU A N 1
ATOM 684 C CA . GLU A 1 89 ? 4.904 8.854 -3.045 1.00 94.69 89 GLU A CA 1
ATOM 685 C C . GLU A 1 89 ? 3.581 9.136 -2.337 1.00 94.69 89 GLU A C 1
ATOM 687 O O . GLU A 1 89 ? 2.549 9.377 -2.969 1.00 94.69 89 GLU A O 1
ATOM 692 N N . VAL A 1 90 ? 3.615 9.174 -1.006 1.00 95.94 90 VAL A N 1
ATOM 693 C CA . VAL A 1 90 ? 2.463 9.597 -0.205 1.00 95.94 90 VAL A CA 1
ATOM 694 C C . VAL A 1 90 ? 2.288 11.108 -0.331 1.00 95.94 90 VAL A C 1
ATOM 696 O O . VAL A 1 90 ? 3.136 11.879 0.110 1.00 95.94 90 VAL A O 1
ATOM 699 N N . GLN A 1 91 ? 1.167 11.532 -0.909 1.00 96.19 91 GLN A N 1
ATOM 700 C CA . GLN A 1 91 ? 0.807 12.945 -1.058 1.00 96.19 91 GLN A CA 1
ATOM 701 C C . GLN A 1 91 ? 0.004 13.450 0.144 1.00 96.19 91 GLN A C 1
ATOM 703 O O . GLN A 1 91 ? 0.187 14.580 0.591 1.00 96.19 91 GLN A O 1
ATOM 708 N N . ALA A 1 92 ? -0.898 12.617 0.667 1.00 95.19 92 ALA A N 1
ATOM 709 C CA . ALA A 1 92 ? -1.734 12.960 1.810 1.00 95.19 92 ALA A CA 1
ATOM 710 C C . ALA A 1 92 ? -2.185 11.713 2.575 1.00 95.19 92 ALA A C 1
ATOM 712 O O . ALA A 1 92 ? -2.411 10.657 1.984 1.00 95.19 92 ALA A O 1
ATOM 713 N N . ILE A 1 93 ? -2.368 11.875 3.885 1.00 96.00 93 ILE A N 1
ATOM 714 C CA . ILE A 1 93 ? -3.034 10.915 4.766 1.00 96.00 93 ILE A CA 1
ATOM 715 C C . ILE A 1 93 ? -4.121 11.681 5.517 1.00 96.00 93 ILE A C 1
ATOM 717 O O . ILE A 1 93 ? -3.839 12.690 6.163 1.00 96.00 93 ILE A O 1
ATOM 721 N N . GLN A 1 94 ? -5.357 11.209 5.416 1.00 95.06 94 GLN A N 1
ATOM 722 C CA . GLN A 1 94 ? -6.519 11.769 6.089 1.00 95.06 94 GLN A CA 1
ATOM 723 C C . GLN A 1 94 ? -7.118 10.715 7.018 1.00 95.06 94 GLN A C 1
ATOM 725 O O . GLN A 1 94 ? -7.469 9.622 6.582 1.00 95.06 94 GLN A O 1
ATOM 730 N N . HIS A 1 95 ? -7.264 11.067 8.291 1.00 92.38 95 HIS A N 1
ATOM 731 C CA . HIS A 1 95 ? -8.008 10.270 9.260 1.00 92.38 95 HIS A CA 1
ATOM 732 C C . HIS A 1 95 ? -9.496 10.606 9.147 1.00 92.38 95 HIS A C 1
ATOM 734 O O . HIS A 1 95 ? -9.873 11.783 9.164 1.00 92.38 95 HIS A O 1
ATOM 740 N N . ASN A 1 96 ? -10.329 9.581 8.996 1.00 91.50 96 ASN A N 1
ATOM 741 C CA . ASN A 1 96 ? -11.776 9.726 8.889 1.00 91.50 96 ASN A CA 1
ATOM 742 C C . ASN A 1 96 ? -12.445 9.486 10.252 1.00 91.50 96 ASN A C 1
ATOM 744 O O . ASN A 1 96 ? -11.817 9.037 11.206 1.00 91.50 96 ASN A O 1
ATOM 748 N N . GLN A 1 97 ? -13.735 9.810 10.360 1.00 87.56 97 GLN A N 1
ATOM 749 C CA . GLN A 1 97 ? -14.483 9.693 11.624 1.00 87.56 97 GLN A CA 1
ATOM 750 C C . GLN A 1 97 ? -14.869 8.248 11.987 1.00 87.56 97 GLN A C 1
ATOM 752 O O . GLN A 1 97 ? -15.373 8.014 13.081 1.00 87.56 97 GLN A O 1
ATOM 757 N N . ASP A 1 98 ? -14.675 7.300 11.072 1.00 86.81 98 ASP A N 1
ATOM 758 C CA . ASP A 1 98 ? -15.110 5.903 11.149 1.00 86.81 98 ASP A CA 1
ATOM 759 C C . ASP A 1 98 ? -13.934 4.922 11.305 1.00 86.81 98 ASP A C 1
ATOM 761 O O . ASP A 1 98 ? -13.991 3.793 10.822 1.00 86.81 98 ASP A O 1
ATOM 765 N N . ASP A 1 99 ? -12.852 5.364 11.954 1.00 85.94 99 ASP A N 1
ATOM 766 C CA . ASP A 1 99 ? -11.602 4.612 12.151 1.00 85.94 99 ASP A CA 1
ATOM 767 C C . ASP A 1 99 ? -10.879 4.189 10.857 1.00 85.94 99 ASP A C 1
ATOM 769 O O . ASP A 1 99 ? -9.875 3.469 10.908 1.00 85.94 99 ASP A O 1
ATOM 773 N N . THR A 1 100 ? -11.327 4.676 9.697 1.00 93.06 100 THR A N 1
ATOM 774 C CA . THR A 1 100 ? -10.639 4.483 8.419 1.00 93.06 100 THR A CA 1
ATOM 775 C C . THR A 1 100 ? -9.598 5.568 8.163 1.00 93.06 100 THR A C 1
ATOM 777 O O . THR A 1 100 ? -9.613 6.661 8.744 1.00 93.06 100 THR A O 1
ATOM 780 N N . ILE A 1 101 ? -8.666 5.262 7.264 1.00 95.12 101 ILE A N 1
ATOM 781 C CA . ILE A 1 101 ? -7.696 6.229 6.755 1.00 95.12 101 ILE A CA 1
ATOM 782 C C . ILE A 1 101 ? -7.834 6.306 5.244 1.00 95.12 101 ILE A C 1
ATOM 784 O O . ILE A 1 101 ? -7.803 5.285 4.565 1.00 95.12 101 ILE A O 1
ATOM 788 N N . THR A 1 102 ? -7.907 7.520 4.712 1.00 95.75 102 THR A N 1
ATOM 789 C CA . THR A 1 102 ? -7.745 7.756 3.282 1.00 95.75 102 THR A CA 1
ATOM 790 C C . THR A 1 102 ? -6.305 8.158 2.984 1.00 95.75 102 THR A C 1
ATOM 792 O O . THR A 1 102 ? -5.781 9.102 3.577 1.00 95.75 102 THR A O 1
ATOM 795 N N . VAL A 1 103 ? -5.671 7.474 2.035 1.00 96.06 103 VAL A N 1
ATOM 796 C CA . VAL A 1 103 ? -4.307 7.763 1.578 1.00 96.06 103 VAL A CA 1
ATOM 797 C C . VAL A 1 103 ? -4.344 8.172 0.114 1.00 96.06 103 VAL A C 1
ATOM 799 O O . VAL A 1 103 ? -4.915 7.470 -0.718 1.00 96.06 103 VAL A O 1
ATOM 802 N N . THR A 1 104 ? -3.711 9.295 -0.208 1.00 96.62 104 THR A N 1
ATOM 803 C CA . THR A 1 104 ? -3.469 9.712 -1.592 1.00 96.62 104 THR A CA 1
ATOM 804 C C . THR A 1 104 ? -2.031 9.373 -1.954 1.00 96.62 104 THR A C 1
ATOM 806 O O . THR A 1 104 ? -1.099 9.872 -1.318 1.00 96.62 104 THR A O 1
ATOM 809 N N . ILE A 1 105 ? -1.854 8.540 -2.975 1.00 95.38 105 ILE A N 1
ATOM 810 C CA . ILE A 1 105 ? -0.561 8.005 -3.403 1.00 95.38 105 ILE A CA 1
ATOM 811 C C . ILE A 1 105 ? -0.347 8.392 -4.857 1.00 95.38 105 ILE A C 1
ATOM 813 O O . ILE A 1 105 ? -1.193 8.102 -5.703 1.00 95.38 105 ILE A O 1
ATOM 817 N N . LYS A 1 106 ? 0.792 9.010 -5.154 1.00 94.62 106 LYS A N 1
ATOM 818 C CA . LYS A 1 106 ? 1.256 9.186 -6.525 1.00 94.62 106 LYS A CA 1
ATOM 819 C C . LYS A 1 106 ? 2.235 8.066 -6.863 1.00 94.62 106 LYS A C 1
ATOM 821 O O . LYS A 1 106 ? 3.283 7.962 -6.231 1.00 94.62 106 LYS A O 1
ATOM 826 N N . ASN A 1 107 ? 1.870 7.221 -7.818 1.00 92.12 107 ASN A N 1
ATOM 827 C CA . ASN A 1 107 ? 2.679 6.098 -8.277 1.00 92.12 107 ASN A CA 1
ATOM 828 C C . ASN A 1 107 ? 3.356 6.463 -9.593 1.00 92.12 107 ASN A C 1
ATOM 830 O O . ASN A 1 107 ? 2.711 7.003 -10.485 1.00 92.12 107 ASN A O 1
ATOM 834 N N . TYR A 1 108 ? 4.633 6.139 -9.728 1.00 92.69 108 TYR A N 1
ATOM 835 C CA . TYR A 1 108 ? 5.423 6.404 -10.923 1.00 92.69 108 TYR A CA 1
ATOM 836 C C . TYR A 1 108 ? 5.998 5.106 -11.454 1.00 92.69 108 TYR A C 1
ATOM 838 O O . TYR A 1 108 ? 6.553 4.326 -10.683 1.00 92.69 108 TYR A O 1
ATOM 846 N N . LEU A 1 109 ? 5.950 4.926 -12.768 1.00 91.44 109 LEU A N 1
ATOM 847 C CA . LEU A 1 109 ? 6.805 3.981 -13.472 1.00 91.44 109 LEU A CA 1
ATOM 848 C C . LEU A 1 109 ? 7.888 4.751 -14.246 1.00 91.44 109 LEU A C 1
ATOM 850 O O . LEU A 1 109 ? 7.692 5.921 -14.598 1.00 91.44 109 LEU A O 1
ATOM 854 N N . PRO A 1 110 ? 9.050 4.135 -14.521 1.00 88.19 110 PRO A N 1
ATOM 855 C CA . PRO A 1 110 ? 10.110 4.761 -15.298 1.00 88.19 110 PRO A CA 1
ATOM 856 C C . PRO A 1 110 ? 9.607 5.251 -16.664 1.00 88.19 110 PRO A C 1
ATOM 858 O O . PRO A 1 110 ? 9.193 4.461 -17.508 1.00 88.19 110 PRO A O 1
ATOM 861 N N . GLY A 1 111 ? 9.696 6.563 -16.898 1.00 86.25 111 GLY A N 1
ATOM 862 C CA . GLY A 1 111 ? 9.275 7.196 -18.153 1.00 86.25 111 GLY A CA 1
ATOM 863 C C . GLY A 1 111 ? 7.834 7.718 -18.175 1.00 86.25 111 GLY A C 1
ATOM 864 O O . GLY A 1 111 ? 7.417 8.243 -19.206 1.00 86.25 111 GLY A O 1
ATOM 865 N N . GLU A 1 112 ? 7.100 7.628 -17.064 1.00 89.19 112 GLU A N 1
ATOM 866 C CA . GLU A 1 112 ? 5.716 8.103 -16.941 1.00 89.19 112 GLU A CA 1
ATOM 867 C C . GLU A 1 112 ? 5.602 9.331 -16.018 1.00 89.19 112 GLU A C 1
ATOM 869 O O . GLU A 1 112 ? 6.427 9.541 -15.128 1.00 89.19 112 GLU A O 1
ATOM 874 N N . GLU A 1 113 ? 4.560 10.153 -16.203 1.00 85.12 113 GLU A N 1
ATOM 875 C CA . GLU A 1 113 ? 4.280 11.318 -15.332 1.00 85.12 113 GLU A CA 1
ATOM 876 C C . GLU A 1 113 ? 3.772 10.917 -13.930 1.00 85.12 113 GLU A C 1
ATOM 878 O O . GLU A 1 113 ? 3.812 11.715 -12.981 1.00 85.12 113 GLU A O 1
ATOM 883 N N . GLY A 1 114 ? 3.351 9.656 -13.809 1.00 87.12 114 GLY A N 1
ATOM 884 C CA . GLY A 1 114 ? 2.769 9.045 -12.626 1.00 87.12 114 GLY A CA 1
ATOM 885 C C . GLY A 1 114 ? 1.259 9.256 -12.521 1.00 87.12 114 GLY A C 1
ATOM 886 O O . GLY A 1 114 ? 0.718 10.256 -12.990 1.00 87.12 114 GLY A O 1
ATOM 887 N N . ASP A 1 115 ? 0.590 8.308 -11.875 1.00 89.50 115 ASP A N 1
ATOM 888 C CA . ASP A 1 115 ? -0.849 8.329 -11.616 1.00 89.50 115 ASP A CA 1
ATOM 889 C C . ASP A 1 115 ? -1.128 8.555 -10.125 1.00 89.50 115 ASP A C 1
ATOM 891 O O . ASP A 1 115 ? -0.386 8.088 -9.256 1.00 89.50 115 ASP A O 1
ATOM 895 N N . VAL A 1 116 ? -2.195 9.291 -9.819 1.00 92.56 116 VAL A N 1
ATOM 896 C CA . VAL A 1 116 ? -2.627 9.579 -8.453 1.00 92.56 116 VAL A CA 1
ATOM 897 C C . VAL A 1 116 ? -3.819 8.702 -8.109 1.00 92.56 116 VAL A C 1
ATOM 899 O O . VAL A 1 116 ? -4.924 8.882 -8.610 1.00 92.56 116 VAL A O 1
ATOM 902 N N . THR A 1 117 ? -3.600 7.809 -7.153 1.00 90.81 117 THR A N 1
ATOM 903 C CA . THR A 1 117 ? -4.633 6.937 -6.596 1.00 90.81 117 THR A CA 1
ATOM 904 C C . THR A 1 117 ? -5.048 7.422 -5.212 1.00 90.81 117 THR A C 1
ATOM 906 O O . THR A 1 117 ? -4.233 7.950 -4.450 1.00 90.81 117 THR A O 1
ATOM 909 N N . ARG A 1 118 ? -6.327 7.243 -4.875 1.00 93.88 118 ARG A N 1
ATOM 910 C CA . ARG A 1 118 ? -6.872 7.513 -3.542 1.00 93.88 118 ARG A CA 1
ATOM 911 C C . ARG A 1 118 ? -7.434 6.212 -2.987 1.00 93.88 118 ARG A C 1
ATOM 913 O O . ARG A 1 118 ? -8.245 5.566 -3.642 1.00 93.88 118 ARG A O 1
ATOM 920 N N . GLN A 1 119 ? -6.952 5.809 -1.819 1.00 94.50 119 GLN A N 1
ATOM 921 C CA . GLN A 1 119 ? -7.256 4.516 -1.214 1.00 94.50 119 GLN A CA 1
ATOM 922 C C . GLN A 1 119 ? -7.892 4.713 0.158 1.00 94.50 119 GLN A C 1
ATOM 924 O O . GLN A 1 119 ? -7.330 5.421 0.994 1.00 94.50 119 GLN A O 1
ATOM 929 N N . LEU A 1 120 ? -9.035 4.073 0.395 1.00 95.19 120 LEU A N 1
ATOM 930 C CA . LEU A 1 120 ? -9.685 3.980 1.699 1.00 95.19 120 LEU A CA 1
ATOM 931 C C . LEU A 1 120 ? -9.227 2.696 2.400 1.00 95.19 120 LEU A C 1
ATOM 933 O O . LEU A 1 120 ? -9.352 1.602 1.856 1.00 95.19 120 LEU A O 1
ATOM 937 N N . ILE A 1 121 ? -8.669 2.830 3.600 1.00 96.56 121 ILE A N 1
ATOM 938 C CA . ILE A 1 121 ? -8.037 1.749 4.358 1.00 96.56 121 ILE A CA 1
ATOM 939 C C . ILE A 1 121 ? -8.857 1.452 5.610 1.00 96.56 121 ILE A C 1
ATOM 941 O O . ILE A 1 121 ? -9.074 2.337 6.442 1.00 96.56 121 ILE A O 1
ATOM 945 N N . HIS A 1 122 ? -9.230 0.182 5.777 1.00 96.06 122 HIS A N 1
ATOM 946 C CA . HIS A 1 122 ? -9.892 -0.334 6.972 1.00 96.06 122 HIS A CA 1
ATOM 947 C C . HIS A 1 122 ? -8.949 -1.222 7.782 1.00 96.06 122 HIS A C 1
ATOM 949 O O . HIS A 1 122 ? -8.188 -2.028 7.233 1.00 96.06 122 HIS A O 1
ATOM 955 N N . PHE A 1 123 ? -9.063 -1.120 9.102 1.00 95.56 123 PHE A N 1
ATOM 956 C CA . PHE A 1 123 ? -8.243 -1.855 10.056 1.00 95.56 123 PHE A CA 1
ATOM 957 C C . PHE A 1 123 ? -9.058 -2.951 10.749 1.00 95.56 123 PHE A C 1
ATOM 959 O O . PHE A 1 123 ? -10.238 -2.766 11.036 1.00 95.56 123 PHE A O 1
ATOM 966 N N . ALA A 1 124 ? -8.422 -4.087 11.021 1.00 95.50 124 ALA A N 1
ATOM 967 C CA . ALA A 1 124 ? -8.927 -5.084 11.956 1.00 95.50 124 ALA A CA 1
ATOM 968 C C . ALA A 1 124 ? -8.685 -4.637 13.411 1.00 95.50 124 ALA A C 1
ATOM 970 O O . ALA A 1 124 ? -7.905 -3.717 13.673 1.00 95.50 124 ALA A O 1
ATOM 971 N N . ASP A 1 125 ? -9.298 -5.339 14.367 1.00 92.25 125 ASP A N 1
ATOM 972 C CA . ASP A 1 125 ? -9.160 -5.065 15.807 1.00 92.25 125 ASP A CA 1
ATOM 973 C C . ASP A 1 125 ? -7.704 -5.147 16.305 1.00 92.25 125 ASP A C 1
ATOM 975 O O . ASP A 1 125 ? -7.337 -4.509 17.292 1.00 92.25 125 ASP A O 1
ATOM 979 N N . ASP A 1 126 ? -6.852 -5.914 15.617 1.00 92.44 126 ASP A N 1
ATOM 980 C CA . ASP A 1 126 ? -5.421 -6.033 15.918 1.00 92.44 126 ASP A CA 1
ATOM 981 C C . ASP A 1 126 ? -4.562 -4.895 15.331 1.00 92.44 126 ASP A C 1
ATOM 983 O O . ASP A 1 126 ? -3.342 -4.871 15.513 1.00 92.44 126 ASP A O 1
ATOM 987 N N . GLY A 1 127 ? -5.193 -3.940 14.642 1.00 92.19 127 GLY A N 1
ATOM 988 C CA . GLY A 1 127 ? -4.560 -2.767 14.051 1.00 92.19 127 GLY A CA 1
ATOM 989 C C . GLY A 1 127 ? -3.929 -2.989 12.676 1.00 92.19 127 GLY A C 1
ATOM 990 O O . GLY A 1 127 ? -3.349 -2.043 12.143 1.00 92.19 127 GLY A O 1
ATOM 991 N N . ARG A 1 128 ? -4.030 -4.187 12.084 1.00 96.25 128 ARG A N 1
ATOM 992 C CA . ARG A 1 128 ? -3.563 -4.456 10.713 1.00 96.25 128 ARG A CA 1
ATOM 993 C C . ARG A 1 128 ? -4.610 -4.078 9.674 1.00 96.25 128 ARG A C 1
ATOM 995 O O . ARG A 1 128 ? -5.806 -4.064 9.950 1.00 96.25 128 ARG A O 1
ATOM 1002 N N . ILE A 1 129 ? -4.161 -3.801 8.456 1.00 97.75 129 ILE A N 1
ATOM 1003 C CA . ILE A 1 129 ? -5.029 -3.470 7.325 1.00 97.75 129 ILE A CA 1
ATOM 1004 C C . ILE A 1 129 ? -5.749 -4.734 6.857 1.00 97.75 129 ILE A C 1
ATOM 1006 O O . ILE A 1 129 ? -5.102 -5.696 6.446 1.00 97.75 129 ILE A O 1
ATOM 1010 N N . VAL A 1 130 ? -7.080 -4.726 6.889 1.00 97.75 130 VAL A N 1
ATOM 1011 C CA . VAL A 1 130 ? -7.916 -5.862 6.459 1.00 97.75 130 VAL A CA 1
ATOM 1012 C C . VAL A 1 130 ? -8.665 -5.583 5.160 1.00 97.75 130 VAL A C 1
ATOM 1014 O O . VAL A 1 130 ? -9.043 -6.520 4.458 1.00 97.75 130 VAL A O 1
ATOM 1017 N N . ARG A 1 131 ? -8.841 -4.309 4.796 1.00 97.19 131 ARG A N 1
ATOM 1018 C CA . ARG A 1 131 ? -9.484 -3.928 3.540 1.00 97.19 131 ARG A CA 1
ATOM 1019 C C . ARG A 1 131 ? -8.883 -2.656 2.962 1.00 97.19 131 ARG A C 1
ATOM 1021 O O . ARG A 1 131 ? -8.597 -1.725 3.714 1.00 97.19 131 ARG A O 1
ATOM 1028 N N . VAL A 1 132 ? -8.715 -2.627 1.644 1.00 96.56 132 VAL A N 1
ATOM 1029 C CA . VAL A 1 132 ? -8.324 -1.433 0.884 1.00 96.56 132 VAL A CA 1
ATOM 1030 C C . VAL A 1 132 ? -9.273 -1.272 -0.294 1.00 96.56 132 VAL A C 1
ATOM 1032 O O . VAL A 1 132 ? -9.428 -2.201 -1.085 1.00 96.56 132 VAL A O 1
ATOM 1035 N N . GLU A 1 133 ? -9.886 -0.102 -0.411 1.00 93.38 133 GLU A N 1
ATOM 1036 C CA . GLU A 1 133 ? -10.830 0.235 -1.477 1.00 93.38 133 GLU A CA 1
ATOM 1037 C C . GLU A 1 133 ? -10.297 1.412 -2.294 1.00 93.38 133 GLU A C 1
ATOM 1039 O O . GLU A 1 133 ? -9.713 2.349 -1.743 1.00 93.38 133 GLU A O 1
ATOM 1044 N N . GLY A 1 134 ? -10.496 1.380 -3.612 1.00 87.69 134 GLY A N 1
ATOM 1045 C CA . GLY A 1 134 ? -10.296 2.560 -4.445 1.00 87.69 134 GLY A CA 1
ATOM 1046 C C . GLY A 1 134 ? -11.391 3.579 -4.150 1.00 87.69 134 GLY A C 1
ATOM 1047 O O . GLY A 1 134 ? -12.574 3.287 -4.304 1.00 87.69 134 GLY A O 1
ATOM 1048 N N . GLU A 1 135 ? -11.018 4.783 -3.729 1.00 76.31 135 GLU A N 1
ATOM 1049 C CA . GLU A 1 135 ? -11.989 5.857 -3.584 1.00 76.31 135 GLU A CA 1
ATOM 1050 C C . GLU A 1 135 ? -12.159 6.527 -4.944 1.00 76.31 135 GLU A C 1
ATOM 1052 O O . GLU A 1 135 ? -11.383 7.410 -5.323 1.00 76.31 135 GLU A O 1
ATOM 1057 N N . ASP A 1 136 ? -13.171 6.084 -5.693 1.00 63.00 136 ASP A N 1
ATOM 1058 C CA . ASP A 1 136 ? -13.566 6.738 -6.934 1.00 63.00 136 ASP A CA 1
ATOM 1059 C C . ASP A 1 136 ? -13.747 8.235 -6.662 1.00 63.00 136 ASP A C 1
ATOM 1061 O O . ASP A 1 136 ? -14.686 8.664 -5.986 1.00 63.00 136 ASP A O 1
ATOM 1065 N N . THR A 1 137 ? -12.906 9.067 -7.279 1.00 45.56 137 THR A N 1
ATOM 1066 C CA . THR A 1 137 ? -13.131 10.520 -7.367 1.00 45.56 137 THR A CA 1
ATOM 1067 C C . THR A 1 137 ? -14.267 10.851 -8.341 1.00 45.56 137 THR A C 1
ATOM 1069 O O . THR A 1 137 ? -14.326 11.934 -8.926 1.00 45.56 137 THR A O 1
ATOM 1072 N N . SER A 1 138 ? -15.228 9.936 -8.490 1.00 38.47 138 SER A N 1
ATOM 1073 C CA . SER A 1 138 ? -16.535 10.240 -9.032 1.00 38.47 138 SER A CA 1
ATOM 1074 C C . SER A 1 138 ? -17.177 11.253 -8.099 1.00 38.47 138 SER 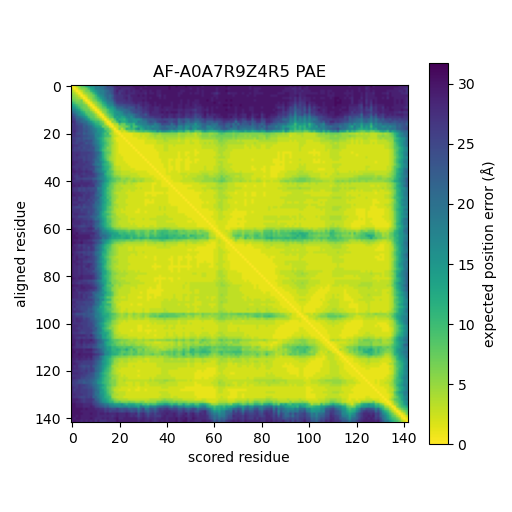A C 1
ATOM 1076 O O . SER A 1 138 ? -17.791 10.909 -7.091 1.00 38.47 138 SER A O 1
ATOM 1078 N N . ASN A 1 139 ? -17.007 12.525 -8.452 1.00 36.47 139 ASN A N 1
ATOM 1079 C CA . ASN A 1 139 ? -17.836 13.638 -8.037 1.00 36.47 139 ASN A CA 1
ATOM 1080 C C . ASN A 1 139 ? -19.308 13.192 -8.040 1.00 36.47 139 ASN A C 1
ATOM 1082 O O . ASN A 1 139 ? -20.029 13.368 -9.020 1.00 36.47 139 ASN A O 1
ATOM 1086 N N . LYS A 1 140 ? -19.799 12.684 -6.906 1.00 33.25 140 LYS A N 1
ATOM 1087 C CA . LYS A 1 140 ? -21.212 12.766 -6.536 1.00 33.25 140 LYS A CA 1
ATOM 1088 C C . LYS A 1 140 ? -21.471 14.209 -6.112 1.00 33.25 140 LYS A C 1
ATOM 1090 O O . LYS A 1 140 ? -21.783 14.513 -4.965 1.00 33.25 140 LYS A O 1
ATOM 1095 N N . HIS A 1 141 ? -21.262 15.132 -7.044 1.00 34.16 141 HIS A N 1
ATOM 1096 C CA . HIS A 1 141 ? -21.822 16.462 -6.959 1.00 34.16 141 HIS A CA 1
ATOM 1097 C C . HIS A 1 141 ? -23.235 16.402 -7.527 1.00 34.16 141 HIS A C 1
ATOM 1099 O O . HIS A 1 141 ? -23.413 16.459 -8.737 1.00 34.16 141 HIS A O 1
ATOM 1105 N N . LYS A 1 142 ? -24.169 16.367 -6.569 1.00 35.09 142 LYS A N 1
ATOM 1106 C CA . LYS A 1 142 ? -25.545 16.881 -6.606 1.00 35.09 142 LYS A CA 1
ATOM 1107 C C . LYS A 1 142 ? -26.573 16.146 -7.457 1.00 35.09 142 LYS A C 1
ATOM 1109 O O . LYS A 1 142 ? -26.458 16.141 -8.696 1.00 35.09 142 LYS A O 1
#

Nearest PDB structures (foldseek):
  8vfq-assembly1_A  TM=7.663E-01  e=1.519E-04  synthetic construct
  4pej-assembly1_A  TM=8.037E-01  e=4.744E-04  synthetic construct
  6isl-assembly1_B-2  TM=6.787E-01  e=4.208E-04  Streptomyces xiamenensis 318
  6ta7-assembly3_C  TM=5.772E-01  e=7.218E-04  Homo sapiens
  8th6-assembly1_D  TM=6.248E-01  e=6.246E-03  Homo sapiens